Protein AF-A0A249MZ08-F1 (afdb_monomer)

Secondary structure (DSSP, 8-state):
-HHHHHHHHHHHHHHHHHHHHHHHTT-HHHHHHHHHHHHHHHHHS---SPPPPHHHHHHHHHS-SS---

Organism: Sphingobium xenophagum (NCBI:txid121428)

Structure (mmCIF, N/CA/C/O backbone):
data_AF-A0A249MZ08-F1
#
_entry.id   AF-A0A249MZ08-F1
#
loop_
_atom_site.group_PDB
_atom_site.id
_atom_site.type_symbol
_atom_site.label_atom_id
_atom_site.label_alt_id
_atom_site.label_comp_id
_atom_site.label_asym_id
_atom_site.label_entity_id
_atom_site.label_seq_id
_atom_site.pdbx_PDB_ins_code
_atom_site.Cartn_x
_atom_site.Cartn_y
_atom_site.Cartn_z
_atom_site.occupancy
_atom_site.B_iso_or_equiv
_atom_site.auth_seq_id
_atom_site.auth_comp_id
_atom_site.auth_asym_id
_atom_site.auth_atom_id
_atom_site.pdbx_PDB_model_num
ATOM 1 N N . MET A 1 1 ? 10.854 -10.406 -20.912 1.00 49.12 1 MET A N 1
ATOM 2 C CA . MET A 1 1 ? 11.323 -9.795 -19.647 1.00 49.12 1 MET A CA 1
ATOM 3 C C . MET A 1 1 ? 10.492 -8.562 -19.271 1.00 49.12 1 MET A C 1
ATOM 5 O O . MET A 1 1 ? 10.232 -8.392 -18.091 1.00 49.12 1 MET A O 1
ATOM 9 N N . GLU A 1 2 ? 9.981 -7.782 -20.236 1.00 50.88 2 GLU A N 1
ATOM 10 C CA . GLU A 1 2 ? 9.170 -6.562 -20.008 1.00 50.88 2 GLU A CA 1
ATOM 11 C C . GLU A 1 2 ? 7.880 -6.769 -19.189 1.00 50.88 2 GLU A C 1
ATOM 13 O O . GLU A 1 2 ? 7.680 -6.091 -18.189 1.00 50.88 2 GLU A O 1
ATOM 18 N N . ALA A 1 3 ? 7.065 -7.785 -19.497 1.00 53.75 3 ALA A N 1
ATOM 19 C CA . ALA A 1 3 ? 5.766 -7.981 -18.831 1.00 53.75 3 ALA A CA 1
ATOM 20 C C . ALA A 1 3 ? 5.826 -8.227 -17.303 1.00 53.75 3 ALA A C 1
ATOM 22 O O . ALA A 1 3 ? 4.819 -8.096 -16.608 1.00 53.75 3 ALA A O 1
ATOM 23 N N . MET A 1 4 ? 6.980 -8.634 -16.758 1.00 52.06 4 MET A N 1
ATOM 24 C CA . MET A 1 4 ? 7.157 -8.811 -15.309 1.00 52.06 4 MET A CA 1
ATOM 25 C C . MET A 1 4 ? 7.426 -7.474 -14.603 1.00 52.06 4 MET A C 1
ATOM 27 O O . MET A 1 4 ? 7.016 -7.298 -13.455 1.00 52.06 4 MET A O 1
ATOM 31 N N . HIS A 1 5 ? 8.076 -6.532 -15.291 1.00 59.47 5 HIS A N 1
ATOM 32 C CA . HIS A 1 5 ? 8.369 -5.199 -14.767 1.00 59.47 5 HIS A CA 1
ATOM 33 C C . HIS A 1 5 ? 7.077 -4.376 -14.652 1.00 59.47 5 HIS A C 1
ATOM 35 O O . HIS A 1 5 ? 6.839 -3.769 -13.607 1.00 59.47 5 HIS A O 1
ATOM 41 N N . ASP A 1 6 ? 6.180 -4.496 -15.634 1.00 73.50 6 ASP A N 1
ATOM 42 C CA . ASP A 1 6 ? 4.869 -3.834 -15.624 1.00 73.50 6 ASP A CA 1
ATOM 43 C C . ASP A 1 6 ? 3.980 -4.311 -14.468 1.00 73.50 6 ASP A C 1
ATOM 45 O O . ASP A 1 6 ? 3.357 -3.510 -13.770 1.00 73.50 6 ASP A O 1
ATOM 49 N N . LYS A 1 7 ? 3.971 -5.622 -14.188 1.00 80.75 7 LYS A N 1
ATOM 50 C CA . LYS A 1 7 ? 3.194 -6.198 -13.074 1.00 80.75 7 LYS A CA 1
ATOM 51 C C . LYS A 1 7 ? 3.688 -5.724 -11.710 1.00 80.75 7 LYS A C 1
ATOM 53 O O . LYS A 1 7 ? 2.881 -5.518 -10.806 1.00 80.75 7 LYS A O 1
ATOM 58 N N . ARG A 1 8 ? 5.003 -5.551 -11.544 1.00 83.81 8 ARG A N 1
ATOM 59 C CA . ARG A 1 8 ? 5.583 -5.059 -10.288 1.00 83.81 8 ARG A CA 1
ATOM 60 C C . ARG A 1 8 ? 5.269 -3.582 -10.072 1.00 83.81 8 ARG A C 1
ATOM 62 O O . ARG A 1 8 ? 4.871 -3.210 -8.970 1.00 83.81 8 ARG A O 1
ATOM 69 N N . ALA A 1 9 ? 5.432 -2.762 -11.106 1.00 86.25 9 ALA A N 1
ATOM 70 C CA . ALA A 1 9 ? 5.085 -1.347 -11.052 1.00 86.25 9 ALA A CA 1
ATOM 71 C C . ALA A 1 9 ? 3.595 -1.156 -10.728 1.00 86.25 9 ALA A C 1
ATOM 73 O O . ALA A 1 9 ? 3.247 -0.342 -9.873 1.00 86.25 9 ALA A O 1
ATOM 74 N N . LEU A 1 10 ? 2.735 -1.997 -11.311 1.00 87.19 10 LEU A N 1
ATOM 75 C CA . LEU A 1 10 ? 1.307 -2.035 -11.010 1.00 87.19 10 LEU A CA 1
ATOM 76 C C . LEU A 1 10 ? 1.034 -2.418 -9.552 1.00 87.19 10 LEU A C 1
ATOM 78 O O . LEU A 1 10 ? 0.292 -1.720 -8.868 1.00 87.19 10 LEU A O 1
ATOM 82 N N . ALA A 1 11 ? 1.660 -3.486 -9.047 1.00 88.19 11 ALA A N 1
ATOM 83 C CA . ALA A 1 11 ? 1.496 -3.912 -7.658 1.00 88.19 11 ALA A CA 1
ATOM 84 C C . ALA A 1 11 ? 1.908 -2.814 -6.665 1.00 88.19 11 ALA A C 1
ATOM 86 O O . ALA A 1 11 ? 1.206 -2.572 -5.687 1.00 88.19 11 ALA A O 1
ATOM 87 N N . VAL A 1 12 ? 3.005 -2.102 -6.935 1.00 91.31 12 VAL A N 1
ATOM 88 C CA . VAL A 1 12 ? 3.423 -0.966 -6.104 1.00 91.31 12 VAL A CA 1
ATOM 89 C C . VAL A 1 12 ? 2.421 0.178 -6.157 1.00 91.31 12 VAL A C 1
ATOM 91 O O . VAL A 1 12 ? 2.064 0.695 -5.098 1.00 91.31 12 VAL A O 1
ATOM 94 N N . GLY A 1 13 ? 1.919 0.538 -7.339 1.00 91.31 13 GLY A N 1
ATOM 95 C CA . GLY A 1 13 ? 0.862 1.542 -7.470 1.00 91.31 13 GLY A CA 1
ATOM 96 C C . GLY A 1 13 ? -0.391 1.178 -6.660 1.00 91.31 13 GLY A C 1
ATOM 97 O O . GLY A 1 13 ? -0.910 2.011 -5.917 1.00 91.31 13 GLY A O 1
ATOM 98 N N . LEU A 1 14 ? -0.821 -0.087 -6.704 1.00 92.25 14 LEU A N 1
ATOM 99 C CA . LEU A 1 14 ? -1.972 -0.582 -5.937 1.00 92.25 14 LEU A CA 1
ATOM 100 C C . LEU A 1 14 ? -1.737 -0.552 -4.422 1.00 92.25 14 LEU A C 1
ATOM 102 O O . LEU A 1 14 ? -2.612 -0.117 -3.677 1.00 92.25 14 LEU A O 1
ATOM 106 N N . ILE A 1 15 ? -0.558 -0.966 -3.948 1.00 93.81 15 ILE A N 1
ATOM 107 C CA . ILE A 1 15 ? -0.226 -0.918 -2.515 1.00 93.81 15 ILE A CA 1
ATOM 108 C C . ILE A 1 15 ? -0.192 0.536 -2.026 1.00 93.81 15 ILE A C 1
ATOM 110 O O . ILE A 1 15 ? -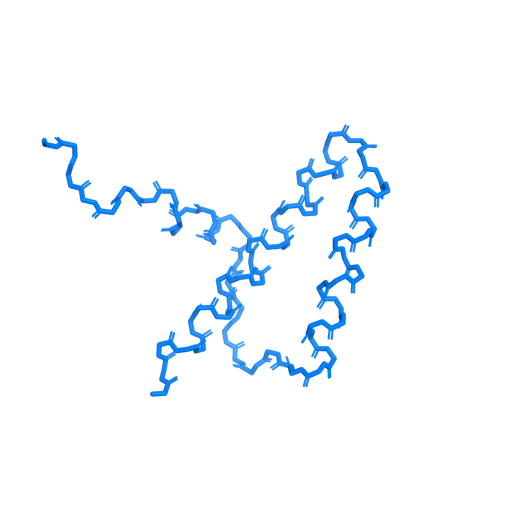0.735 0.844 -0.965 1.00 93.81 15 ILE A O 1
ATOM 114 N N . ARG A 1 16 ? 0.376 1.458 -2.814 1.00 94.44 16 ARG A N 1
ATOM 115 C CA . ARG A 1 16 ? 0.341 2.896 -2.510 1.00 94.44 16 ARG A CA 1
ATOM 116 C C . ARG A 1 16 ? -1.097 3.427 -2.459 1.00 94.44 16 ARG A C 1
ATOM 118 O O . ARG A 1 16 ? -1.405 4.217 -1.570 1.00 94.44 16 ARG A O 1
ATOM 125 N N . LYS A 1 17 ? -1.993 2.963 -3.340 1.00 94.88 17 LYS A N 1
ATOM 126 C CA . LYS A 1 17 ? -3.420 3.319 -3.276 1.00 94.88 17 LYS A CA 1
ATOM 127 C C . LYS A 1 17 ? -4.078 2.793 -2.001 1.00 94.88 17 LYS A C 1
ATOM 129 O O . LYS A 1 17 ? -4.817 3.529 -1.354 1.00 94.88 17 LYS A O 1
ATOM 134 N N . ALA A 1 18 ? -3.796 1.549 -1.620 1.00 94.06 18 ALA A N 1
ATOM 135 C CA . ALA A 1 18 ? -4.336 0.954 -0.401 1.00 94.06 18 ALA A CA 1
ATOM 136 C C . ALA A 1 18 ? -3.951 1.766 0.847 1.00 94.06 18 ALA A C 1
ATOM 138 O O . ALA A 1 18 ? -4.809 2.036 1.681 1.00 94.06 18 ALA A O 1
ATOM 139 N N . VAL A 1 19 ? -2.699 2.232 0.937 1.00 96.62 19 VAL A N 1
ATOM 140 C CA . VAL A 1 19 ? -2.247 3.128 2.018 1.00 96.62 19 VAL A CA 1
ATOM 141 C C . VAL A 1 19 ? -3.086 4.407 2.072 1.00 96.62 19 VAL A C 1
ATOM 143 O O . VAL A 1 19 ? -3.601 4.736 3.136 1.00 96.62 19 VAL A O 1
ATOM 146 N N . GLN A 1 20 ? -3.289 5.084 0.936 1.00 95.56 20 GLN A N 1
ATOM 147 C CA . GLN A 1 20 ? -4.105 6.306 0.879 1.00 95.56 20 GLN A CA 1
ATOM 148 C C . GLN A 1 20 ? -5.545 6.064 1.356 1.00 95.56 20 GLN A C 1
ATOM 150 O O . GLN A 1 20 ? -6.102 6.883 2.082 1.00 95.56 20 GLN A O 1
ATOM 155 N N . LEU A 1 21 ? -6.151 4.935 0.972 1.00 96.25 21 LEU A N 1
ATOM 156 C CA . LEU A 1 21 ? -7.508 4.574 1.391 1.00 96.25 21 LEU A CA 1
ATOM 157 C C . LEU A 1 21 ? -7.587 4.285 2.896 1.00 96.25 21 LEU A C 1
ATOM 159 O O . LEU A 1 21 ? -8.532 4.718 3.551 1.00 96.25 21 LEU A O 1
ATOM 163 N N . LEU A 1 22 ? -6.594 3.590 3.455 1.00 97.31 2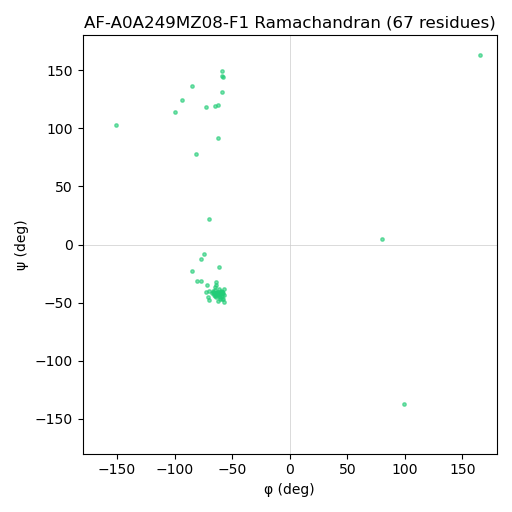2 LEU A N 1
ATOM 164 C CA . LEU A 1 22 ? -6.520 3.299 4.890 1.00 97.31 22 LEU A CA 1
ATOM 165 C C . LEU A 1 22 ? -6.344 4.583 5.712 1.00 97.31 22 LEU A C 1
ATOM 167 O O . LEU A 1 22 ? -7.025 4.767 6.719 1.00 97.31 22 LEU A O 1
ATOM 171 N N . GLU A 1 23 ? -5.506 5.511 5.246 1.00 96.88 23 GLU A N 1
ATOM 172 C CA . GLU A 1 23 ? -5.348 6.835 5.859 1.00 96.88 23 GLU A CA 1
ATOM 173 C C . GLU A 1 23 ? -6.657 7.637 5.828 1.00 96.88 23 GLU A C 1
ATOM 175 O O . GLU A 1 23 ? -7.053 8.203 6.848 1.00 96.88 23 GLU A O 1
ATOM 180 N N . GLN A 1 24 ? -7.365 7.638 4.694 1.00 96.19 24 GLN A N 1
ATOM 181 C CA . GLN A 1 24 ? -8.673 8.290 4.547 1.00 96.19 24 GLN A CA 1
ATOM 182 C C . GLN A 1 24 ? -9.751 7.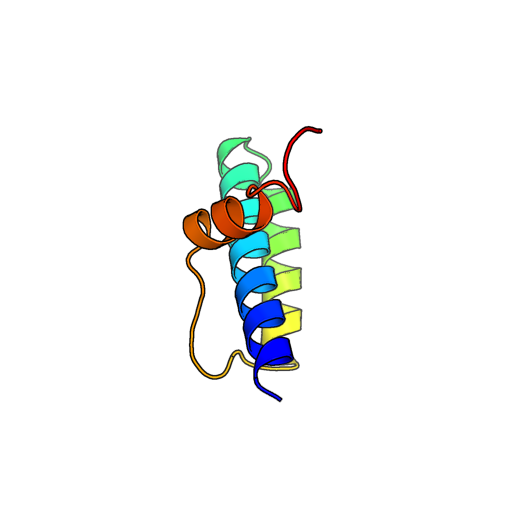662 5.439 1.00 96.19 24 GLN A C 1
ATOM 184 O O . GLN A 1 24 ? -10.601 8.377 5.966 1.00 96.19 24 GLN A O 1
ATOM 189 N N . ALA A 1 25 ? -9.703 6.345 5.643 1.00 97.31 25 ALA A N 1
ATOM 190 C CA . ALA A 1 25 ? -10.591 5.628 6.555 1.00 97.31 25 ALA A CA 1
ATOM 191 C C . ALA A 1 25 ? -10.240 5.842 8.042 1.00 97.31 25 ALA A C 1
ATOM 193 O O . ALA A 1 25 ? -10.988 5.410 8.917 1.00 97.31 25 ALA A O 1
ATOM 194 N N . GLY A 1 26 ? -9.111 6.493 8.346 1.00 97.44 26 GLY A N 1
ATOM 195 C CA . GLY A 1 26 ? -8.613 6.685 9.708 1.00 97.44 26 GLY A CA 1
ATOM 196 C C . GLY A 1 26 ? -7.891 5.467 10.297 1.00 97.44 26 GLY A C 1
ATOM 197 O O . GLY A 1 26 ? -7.472 5.516 11.456 1.00 97.44 26 GLY A O 1
ATOM 198 N N . ASP A 1 27 ? -7.687 4.400 9.518 1.00 97.62 27 ASP A N 1
ATOM 199 C CA . ASP A 1 27 ? -6.949 3.205 9.931 1.00 97.62 27 ASP A CA 1
ATOM 200 C C . ASP A 1 27 ? -5.434 3.412 9.794 1.00 97.62 27 ASP A C 1
ATOM 202 O O . ASP A 1 27 ? -4.761 2.947 8.869 1.00 97.62 27 ASP A O 1
ATOM 206 N N . LYS A 1 28 ? -4.878 4.135 10.766 1.00 95.69 28 LYS A N 1
ATOM 207 C CA . LYS A 1 28 ? -3.441 4.433 10.826 1.00 95.69 28 LYS A CA 1
ATOM 208 C C . LYS A 1 28 ? -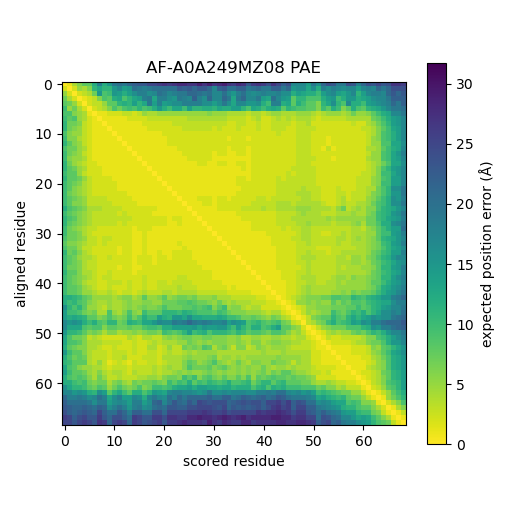2.586 3.179 11.016 1.00 95.69 28 LYS A C 1
ATOM 210 O O . LYS A 1 28 ? -1.458 3.138 10.529 1.00 95.69 28 LYS A O 1
ATOM 215 N N . ALA A 1 29 ? -3.101 2.177 11.732 1.00 97.25 29 ALA A N 1
ATOM 216 C CA . ALA A 1 29 ? -2.376 0.936 11.978 1.00 97.25 29 ALA A CA 1
ATOM 217 C C . ALA A 1 29 ? -2.256 0.126 10.682 1.00 97.25 29 ALA A C 1
ATOM 219 O O . ALA A 1 29 ? -1.150 -0.259 10.301 1.00 97.25 29 ALA A O 1
ATOM 220 N N . GLY A 1 30 ? -3.365 -0.039 9.958 1.00 96.75 30 GLY A N 1
ATOM 221 C CA . GLY A 1 30 ? -3.386 -0.678 8.647 1.00 96.75 30 GLY A CA 1
ATOM 222 C C . G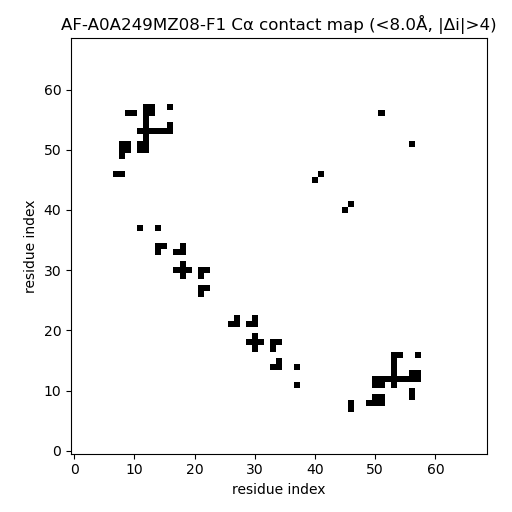LY A 1 30 ? -2.482 0.033 7.641 1.00 96.75 30 GLY A C 1
ATOM 223 O O . GLY A 1 30 ? -1.701 -0.625 6.945 1.00 96.75 30 GLY A O 1
ATOM 224 N N . ALA A 1 31 ? -2.518 1.369 7.592 1.00 97.25 31 ALA A N 1
ATOM 225 C CA . ALA A 1 31 ? -1.645 2.154 6.720 1.00 97.25 31 ALA A CA 1
ATOM 226 C C . ALA A 1 31 ? -0.157 1.900 7.021 1.00 97.25 31 ALA A C 1
ATOM 228 O O . ALA A 1 31 ? 0.613 1.604 6.105 1.00 97.25 31 ALA A O 1
ATOM 229 N N . ALA A 1 32 ? 0.240 1.926 8.298 1.00 96.81 32 ALA A N 1
ATOM 230 C CA . ALA A 1 32 ? 1.621 1.683 8.715 1.00 96.81 32 ALA A CA 1
ATOM 231 C C . ALA A 1 32 ? 2.094 0.256 8.388 1.00 96.81 32 ALA A C 1
ATOM 233 O O . ALA A 1 32 ? 3.183 0.076 7.840 1.00 96.81 32 ALA A O 1
ATOM 234 N N . THR A 1 33 ? 1.274 -0.764 8.661 1.00 97.69 33 THR A N 1
ATOM 235 C CA . THR A 1 33 ? 1.590 -2.158 8.30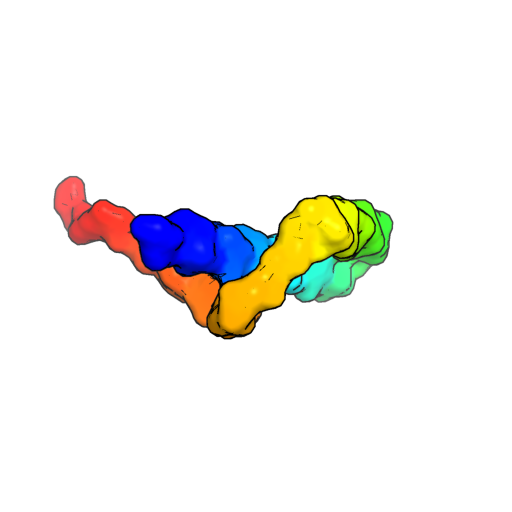7 1.00 97.69 33 THR A CA 1
ATOM 236 C C . THR A 1 33 ? 1.758 -2.324 6.797 1.00 97.69 33 THR A C 1
ATOM 238 O O . THR A 1 33 ? 2.704 -2.968 6.341 1.00 97.69 33 THR A O 1
ATOM 241 N N . THR A 1 34 ? 0.883 -1.697 6.013 1.00 96.50 34 THR A N 1
ATOM 242 C CA . THR A 1 34 ? 0.926 -1.759 4.547 1.00 96.50 34 THR A CA 1
ATOM 243 C C . THR A 1 34 ? 2.162 -1.045 3.990 1.00 96.50 34 THR A C 1
ATOM 245 O O . THR A 1 34 ? 2.840 -1.579 3.110 1.00 96.50 34 THR A O 1
ATOM 248 N N . GLN A 1 35 ? 2.523 0.120 4.539 1.00 95.94 35 GLN A N 1
ATOM 249 C CA . GLN A 1 35 ? 3.761 0.824 4.191 1.00 95.94 35 GLN A CA 1
ATOM 250 C C . GLN A 1 35 ? 5.010 0.002 4.542 1.00 95.94 35 GLN A C 1
ATOM 252 O O . GLN A 1 35 ? 5.943 -0.062 3.742 1.00 95.94 35 GLN A O 1
ATOM 257 N N . ALA A 1 36 ? 5.030 -0.667 5.698 1.00 96.06 36 ALA A N 1
ATOM 258 C CA . ALA A 1 36 ? 6.148 -1.521 6.096 1.00 96.06 36 ALA A CA 1
ATOM 259 C C . ALA A 1 36 ? 6.327 -2.713 5.140 1.00 96.06 36 ALA A C 1
ATOM 261 O O . ALA A 1 36 ? 7.452 -3.026 4.744 1.00 96.06 36 ALA A O 1
ATOM 262 N N . ALA A 1 37 ? 5.226 -3.335 4.708 1.00 92.94 37 ALA A N 1
ATOM 263 C CA . ALA A 1 37 ? 5.256 -4.402 3.711 1.00 92.94 37 ALA A CA 1
ATOM 264 C C . ALA A 1 37 ? 5.798 -3.908 2.357 1.00 92.94 37 ALA A C 1
ATOM 266 O O . ALA A 1 37 ? 6.638 -4.574 1.746 1.00 92.94 37 ALA A O 1
ATOM 267 N N . LEU A 1 38 ? 5.382 -2.714 1.917 1.00 93.88 38 LEU A N 1
ATOM 268 C CA . LEU A 1 38 ? 5.907 -2.084 0.703 1.00 93.88 38 LEU A CA 1
ATOM 269 C C . LEU A 1 38 ? 7.416 -1.828 0.807 1.00 93.88 38 LEU A C 1
ATOM 271 O O . LEU A 1 38 ? 8.163 -2.169 -0.110 1.00 93.88 38 LEU A O 1
ATOM 275 N N . ALA A 1 39 ? 7.876 -1.269 1.927 1.00 92.69 39 ALA A N 1
ATOM 276 C CA . ALA A 1 39 ? 9.291 -1.004 2.162 1.00 92.69 39 ALA A CA 1
ATOM 277 C C . ALA A 1 39 ? 10.125 -2.296 2.131 1.00 92.69 39 ALA A C 1
ATOM 279 O O . ALA A 1 39 ? 11.145 -2.350 1.446 1.00 92.69 39 ALA A O 1
ATOM 280 N N . ALA A 1 40 ? 9.666 -3.361 2.795 1.00 91.69 40 ALA A N 1
ATOM 281 C CA . ALA A 1 40 ? 10.335 -4.663 2.771 1.00 91.69 40 ALA A CA 1
ATOM 282 C C . ALA A 1 40 ? 10.438 -5.240 1.345 1.00 91.69 40 ALA A C 1
ATOM 284 O O . ALA A 1 40 ? 11.486 -5.757 0.942 1.00 91.69 40 ALA A O 1
ATOM 285 N N . MET A 1 41 ? 9.380 -5.099 0.543 1.00 89.00 41 MET A N 1
ATOM 286 C CA . MET A 1 41 ? 9.378 -5.532 -0.856 1.00 89.00 41 MET A CA 1
ATOM 287 C C . MET A 1 41 ? 10.364 -4.733 -1.728 1.00 89.00 41 MET A C 1
ATOM 289 O O . MET A 1 41 ? 11.019 -5.300 -2.603 1.00 89.00 41 MET A O 1
ATOM 293 N N . LEU A 1 42 ? 10.488 -3.423 -1.508 1.00 89.12 42 LEU A N 1
ATOM 294 C CA . LEU A 1 42 ? 11.382 -2.557 -2.285 1.00 89.12 42 LEU A CA 1
ATOM 295 C C . LEU A 1 42 ? 12.853 -2.697 -1.880 1.00 89.12 42 LEU A C 1
ATOM 297 O O . LEU A 1 42 ? 13.726 -2.573 -2.734 1.00 89.12 42 LEU A O 1
ATOM 301 N N . LEU A 1 43 ? 13.138 -2.998 -0.611 1.00 89.56 43 LEU A N 1
ATOM 302 C CA . LEU A 1 43 ? 14.500 -3.274 -0.143 1.00 89.56 43 LEU A CA 1
ATOM 303 C C . LEU A 1 43 ? 15.066 -4.563 -0.743 1.00 89.56 43 LEU A C 1
ATOM 305 O O . LEU A 1 43 ? 16.236 -4.615 -1.108 1.00 89.56 43 LEU A O 1
ATOM 309 N N . THR A 1 44 ? 14.237 -5.603 -0.847 1.00 85.06 44 THR A N 1
ATOM 310 C CA . THR A 1 44 ? 14.655 -6.895 -1.415 1.00 85.06 44 THR A CA 1
ATOM 311 C C . THR A 1 44 ? 14.860 -6.821 -2.921 1.00 85.06 44 THR A C 1
ATOM 313 O O . THR A 1 44 ? 15.757 -7.469 -3.457 1.00 85.06 44 THR A O 1
ATOM 316 N N . GLN A 1 45 ? 14.050 -6.021 -3.612 1.00 83.88 45 GLN A N 1
ATOM 317 C CA . GLN A 1 45 ? 14.211 -5.791 -5.037 1.00 83.88 45 GLN A CA 1
ATOM 318 C C . GLN A 1 45 ? 13.692 -4.385 -5.392 1.00 83.88 45 GLN A C 1
ATOM 320 O O . GLN A 1 45 ? 12.478 -4.162 -5.467 1.00 83.88 45 GLN A O 1
ATOM 325 N N . PRO A 1 46 ? 14.598 -3.417 -5.599 1.00 82.25 46 PRO A N 1
ATOM 326 C CA . PRO A 1 46 ? 14.217 -2.059 -5.958 1.00 82.25 46 PRO A CA 1
ATOM 327 C C . PRO A 1 46 ? 13.410 -2.025 -7.253 1.00 82.25 46 PRO A C 1
ATOM 329 O O . PRO A 1 46 ? 13.600 -2.854 -8.149 1.00 82.25 46 PRO A O 1
ATOM 332 N N . LEU A 1 47 ? 12.512 -1.050 -7.369 1.00 80.00 47 LEU A N 1
A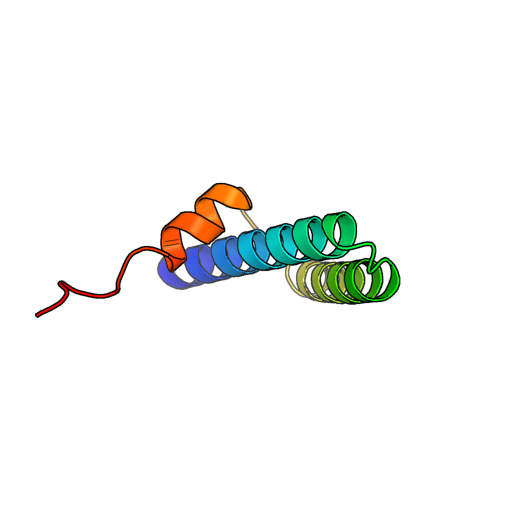TOM 333 C CA . LEU A 1 47 ? 11.868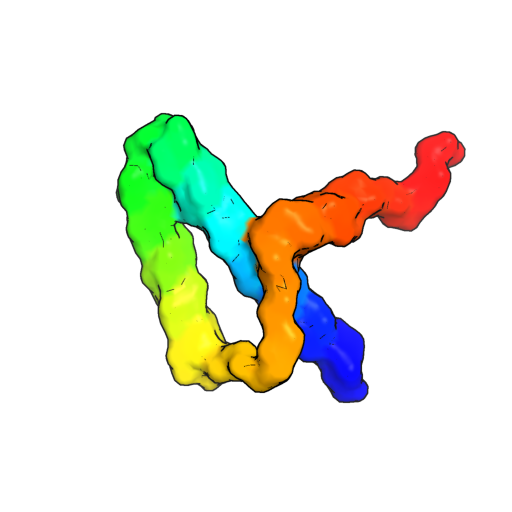 -0.772 -8.646 1.00 80.00 47 LEU A CA 1
ATOM 334 C C . LEU A 1 47 ? 12.884 -0.099 -9.569 1.00 80.00 47 LEU A C 1
ATOM 336 O O . LEU A 1 47 ? 13.398 0.971 -9.259 1.00 80.00 47 LEU A O 1
ATOM 340 N N . ALA A 1 48 ? 13.189 -0.744 -10.690 1.00 69.56 48 ALA A N 1
ATOM 341 C CA . ALA A 1 48 ? 14.003 -0.161 -11.746 1.00 69.56 48 ALA A CA 1
ATOM 342 C C . ALA A 1 48 ? 13.076 0.347 -12.859 1.00 69.56 48 ALA A C 1
ATOM 344 O O . ALA A 1 48 ? 12.419 -0.458 -13.521 1.00 69.56 48 ALA A O 1
ATOM 345 N N . GLY A 1 49 ? 13.032 1.666 -13.068 1.00 70.25 49 GLY A N 1
ATOM 346 C CA . GLY A 1 49 ? 12.269 2.292 -14.152 1.00 70.25 49 GLY A CA 1
ATOM 347 C C . GLY A 1 49 ? 10.913 2.868 -13.729 1.00 70.25 49 GLY A C 1
ATOM 348 O O . GLY A 1 49 ? 10.828 3.569 -12.726 1.00 70.25 49 GLY A O 1
ATOM 349 N N . LEU A 1 50 ? 9.888 2.629 -14.556 1.00 67.12 50 LEU A N 1
ATOM 350 C CA . LEU A 1 50 ? 8.581 3.293 -14.523 1.00 67.12 50 LEU A CA 1
ATOM 351 C C . LEU A 1 50 ? 7.811 2.986 -13.223 1.00 67.12 50 LEU A C 1
ATOM 353 O O . LEU A 1 50 ? 7.477 1.832 -12.954 1.00 67.12 50 LEU A O 1
ATOM 357 N N . GLU A 1 51 ? 7.493 4.012 -12.436 1.00 73.62 51 GLU A N 1
ATOM 358 C CA . GLU A 1 51 ? 6.471 3.907 -11.392 1.00 73.62 51 GLU A CA 1
ATOM 359 C C . GLU A 1 51 ? 5.091 4.168 -12.009 1.00 73.62 51 GLU A C 1
ATOM 361 O O . GLU A 1 51 ? 4.924 5.090 -12.807 1.00 73.62 51 GLU A O 1
ATOM 366 N N . ILE A 1 52 ? 4.096 3.359 -11.638 1.00 81.06 52 ILE A N 1
ATOM 367 C CA . ILE A 1 52 ? 2.697 3.619 -11.989 1.00 81.06 52 ILE A CA 1
ATOM 368 C C . ILE A 1 52 ? 2.068 4.385 -10.830 1.00 81.06 52 ILE A C 1
ATOM 370 O O . ILE A 1 52 ? 2.087 3.922 -9.685 1.00 81.06 52 ILE A O 1
ATOM 374 N N . GLU A 1 53 ? 1.502 5.551 -11.132 1.00 85.44 53 GLU A N 1
ATOM 375 C CA . GLU A 1 53 ? 0.794 6.353 -10.138 1.00 85.44 53 GLU A CA 1
ATOM 376 C C . GLU A 1 53 ? -0.384 5.566 -9.524 1.00 85.44 53 GLU A C 1
ATOM 378 O O . GLU A 1 53 ? -1.042 4.793 -10.227 1.00 85.44 53 GLU A O 1
ATOM 383 N N . PRO A 1 54 ? -0.699 5.749 -8.229 1.00 84.31 54 PRO A N 1
ATOM 384 C CA . PRO A 1 54 ? -1.710 4.943 -7.533 1.00 84.31 54 PRO A CA 1
ATOM 385 C C . PRO A 1 54 ? -3.105 4.958 -8.177 1.00 84.31 54 PRO A C 1
ATOM 387 O O . PRO A 1 54 ? -3.791 3.932 -8.227 1.00 84.31 54 PRO A O 1
ATOM 390 N N . ASP A 1 55 ? -3.525 6.109 -8.699 1.00 85.81 55 ASP A N 1
ATOM 391 C CA . ASP A 1 55 ? -4.819 6.248 -9.373 1.00 85.81 55 ASP A CA 1
ATOM 392 C C . ASP A 1 55 ? -4.815 5.560 -10.740 1.00 85.81 55 ASP A C 1
ATOM 394 O O . ASP A 1 55 ? -5.752 4.830 -11.067 1.00 85.81 55 ASP A O 1
ATOM 398 N N . ALA A 1 56 ? -3.723 5.686 -11.500 1.00 81.94 56 ALA A N 1
ATOM 399 C CA . ALA A 1 56 ? -3.547 4.967 -12.758 1.00 81.94 56 ALA A CA 1
ATOM 400 C C . ALA A 1 56 ? -3.544 3.445 -12.541 1.00 81.94 56 ALA A C 1
ATOM 402 O O . ALA A 1 56 ? -4.215 2.716 -13.269 1.00 81.94 56 ALA A O 1
ATOM 403 N N . ALA A 1 57 ? -2.866 2.959 -11.497 1.00 81.88 57 ALA A N 1
ATOM 404 C CA . ALA A 1 57 ? -2.856 1.544 -11.132 1.00 81.88 57 ALA A CA 1
ATOM 405 C C . ALA A 1 57 ? -4.266 1.015 -10.833 1.00 81.88 57 ALA A C 1
ATOM 407 O O . ALA A 1 57 ? -4.628 -0.078 -11.268 1.00 81.88 57 ALA A O 1
ATOM 408 N N . SER A 1 58 ? -5.075 1.817 -10.138 1.00 80.19 58 SER A N 1
ATOM 409 C CA . SER A 1 58 ? -6.469 1.489 -9.827 1.00 80.19 58 SER A CA 1
ATOM 410 C C . SER A 1 58 ? -7.329 1.408 -11.088 1.00 80.19 58 SER A C 1
ATOM 412 O O . SER A 1 58 ? -8.131 0.489 -11.228 1.00 80.19 58 SER A O 1
ATOM 414 N N . LEU A 1 59 ? -7.136 2.332 -12.032 1.00 80.62 59 LEU A N 1
ATOM 415 C CA . LEU A 1 59 ? -7.847 2.335 -13.312 1.00 80.62 59 LEU A CA 1
ATOM 416 C C . LEU A 1 59 ? -7.481 1.126 -14.179 1.00 80.62 59 LEU A C 1
ATOM 418 O O . LEU A 1 59 ? -8.374 0.503 -14.744 1.00 80.62 59 LEU A O 1
ATOM 422 N N . ILE A 1 60 ? -6.197 0.755 -14.235 1.00 77.56 60 ILE A N 1
ATOM 423 C CA . ILE A 1 60 ? -5.711 -0.400 -15.009 1.00 77.56 60 ILE A CA 1
ATOM 424 C C . ILE A 1 60 ? -6.401 -1.696 -14.568 1.00 77.56 60 ILE A C 1
ATOM 426 O O . ILE A 1 60 ? -6.778 -2.502 -15.415 1.00 77.56 60 ILE A O 1
ATOM 430 N N . VAL A 1 61 ? -6.596 -1.901 -13.260 1.00 74.62 61 VAL A N 1
ATOM 431 C CA . VAL A 1 61 ? -7.276 -3.105 -12.744 1.00 74.62 61 VAL A CA 1
ATOM 432 C C . VAL A 1 61 ? -8.798 -2.993 -12.728 1.00 74.62 61 VAL A C 1
ATOM 434 O O . VAL A 1 61 ? -9.476 -4.016 -12.725 1.00 74.62 61 VAL A O 1
ATOM 437 N N . ALA A 1 62 ? -9.342 -1.774 -12.716 1.00 73.94 62 ALA A N 1
ATOM 438 C CA . ALA A 1 62 ? -10.780 -1.534 -12.802 1.00 73.94 62 ALA A CA 1
ATOM 439 C C . ALA A 1 62 ? -11.325 -1.702 -14.228 1.00 73.94 62 ALA A C 1
ATOM 441 O O . ALA A 1 62 ? -12.542 -1.776 -14.407 1.00 73.94 62 ALA A O 1
ATOM 442 N N . MET A 1 63 ? -10.455 -1.776 -15.243 1.00 65.00 63 MET A N 1
ATOM 443 C CA . MET A 1 63 ? -10.871 -2.148 -16.589 1.00 65.00 63 MET A CA 1
ATOM 444 C C . MET A 1 63 ? -11.429 -3.580 -16.567 1.00 65.00 63 MET A C 1
ATOM 446 O O . MET A 1 63 ? -10.705 -4.511 -16.204 1.00 65.00 63 MET A O 1
ATOM 450 N N . PRO A 1 64 ? -12.700 -3.793 -16.953 1.00 58.53 64 PRO A N 1
ATOM 451 C CA . PRO A 1 64 ? -13.249 -5.137 -17.036 1.00 58.53 64 PRO A CA 1
ATOM 452 C C . PRO A 1 64 ? -12.410 -5.961 -18.022 1.00 58.53 64 PRO A C 1
ATOM 454 O O . PRO A 1 64 ? -12.130 -5.512 -19.133 1.00 58.53 64 PRO A O 1
ATOM 457 N N . LEU A 1 65 ? -12.009 -7.174 -17.624 1.00 60.44 65 LEU A N 1
ATOM 458 C CA . LEU A 1 65 ? -11.169 -8.087 -18.423 1.00 60.44 65 LEU A CA 1
ATOM 459 C C . LEU A 1 65 ? -11.890 -8.687 -19.654 1.00 60.44 65 LEU A C 1
ATOM 461 O O . LEU A 1 65 ? -11.494 -9.725 -20.178 1.00 60.44 65 LEU A O 1
ATOM 465 N N . GLY A 1 66 ? -12.945 -8.042 -20.137 1.00 60.09 66 GLY A N 1
ATOM 466 C CA . GLY A 1 66 ? -13.756 -8.462 -21.269 1.00 60.09 66 GLY A CA 1
ATOM 467 C C . GLY A 1 66 ? -15.074 -7.691 -21.295 1.00 60.09 66 GLY A C 1
ATOM 468 O O . GLY A 1 66 ? -15.444 -7.080 -20.288 1.00 60.09 66 GLY A O 1
ATOM 469 N N . PRO A 1 67 ? -15.789 -7.679 -22.432 1.00 52.94 67 PRO A N 1
ATOM 470 C CA . PRO A 1 67 ? -17.125 -7.109 -22.466 1.00 52.94 67 PRO A CA 1
ATOM 471 C C . PRO A 1 67 ? -18.019 -7.822 -21.445 1.00 52.94 67 PRO A C 1
ATOM 473 O O . PRO A 1 67 ? -17.908 -9.031 -21.248 1.00 52.94 67 PRO A O 1
ATOM 476 N N . LEU A 1 68 ? -18.914 -7.056 -20.818 1.00 55.66 68 LEU A N 1
ATOM 477 C CA . LEU A 1 68 ? -20.106 -7.601 -20.173 1.00 55.66 68 LEU A CA 1
ATOM 478 C C . LEU A 1 68 ? -20.939 -8.267 -21.281 1.00 55.66 68 LEU A C 1
ATOM 480 O O . LEU A 1 68 ? -21.689 -7.580 -21.973 1.00 55.66 68 LEU A O 1
ATOM 484 N N . ALA A 1 69 ? -20.730 -9.560 -21.511 1.00 49.81 69 ALA A N 1
ATOM 485 C CA . ALA A 1 69 ? -21.475 -10.373 -22.465 1.00 49.81 69 ALA A CA 1
ATOM 486 C C . ALA A 1 69 ? -21.924 -11.666 -21.785 1.00 49.81 69 ALA A C 1
ATOM 488 O O . ALA A 1 69 ? -21.078 -12.289 -21.103 1.00 49.81 69 ALA A O 1
#

Solvent-accessible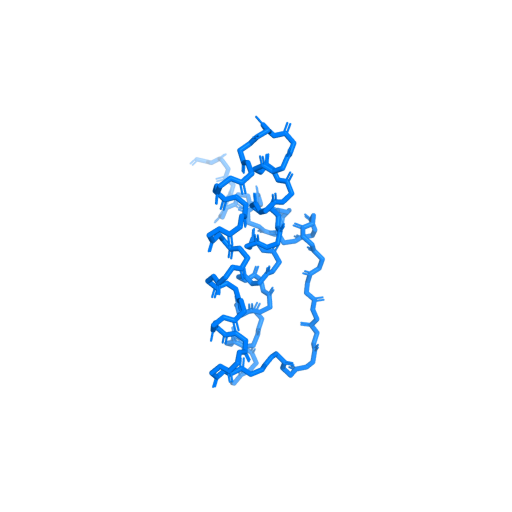 surface area (backbone atoms only — not comparable to full-atom values): 3982 Å² total; per-residue (Å²): 119,66,76,61,55,56,52,50,23,35,50,50,7,41,53,53,36,51,30,55,51,26,51,74,72,64,36,57,65,60,20,51,53,50,50,52,54,52,50,55,52,38,73,77,51,66,86,85,78,77,78,40,54,33,68,59,28,48,50,65,70,65,49,70,99,56,80,97,122

Mean predicted aligned error: 6.98 Å

Sequence (69 aa):
MEAMHDKRALAVGLIRKAVQLLEQAGDKAGAATTQAALAAMLLTQPLAGLEIEPDAASLIVAMPLGPLA

Foldseek 3Di:
DVVVLVVVLLVLLQLVLVLVVCVVVVNPVSNVVSVVVSVVVCVVPNRDDDHDHNVNSVVVVVPPPDDPD

pLDDT: mean 82.59, std 14.72, range [49.12, 97.69]

Radius of gyration: 13.64 Å; Cα contacts (8 Å, |Δi|>4): 50; chains: 1; bounding box: 36×19×34 Å